Protein AF-A0A3D4Y4V1-F1 (afdb_monomer)

Secondary structure (DSSP, 8-state):
-TTTTT-S-HHHHHHHHHHHHSS-HHHHHHHHHHHH--

Solvent-accessible surface area (backbone atoms only — not comparable to full-atom values): 2308 Å² total; per-residue (Å²): 105,42,65,79,72,74,31,99,36,62,67,58,40,50,49,53,46,24,69,74,70,74,41,49,74,66,56,50,53,52,50,53,53,52,63,75,72,106

Sequence (38 aa):
ICLDSGFESQRTFNRVFKERYKISPSDYRSTCVKEMLS

Radius of gyration: 11.28 Å; Cα contacts (8 Å, |Δi|>4): 20; chains: 1; bounding box: 29×14×23 Å

Foldseek 3Di:
DQVVVVHPDPVVVQVVCCVVVVDGPVVVVVVVVVVVVD

pLDDT: mean 80.96, std 11.31, range [53.38, 92.56]

Structure (mmCIF, N/CA/C/O backbone):
data_AF-A0A3D4Y4V1-F1
#
_entry.id   AF-A0A3D4Y4V1-F1
#
loop_
_atom_site.group_PDB
_atom_site.id
_atom_site.type_symbol
_atom_site.label_atom_id
_atom_site.label_alt_id
_atom_site.label_comp_id
_atom_site.label_asym_id
_atom_site.label_entity_id
_atom_site.label_seq_id
_atom_site.pdbx_PDB_ins_code
_atom_site.Cartn_x
_atom_site.Cartn_y
_atom_site.Cartn_z
_atom_site.occupancy
_atom_site.B_is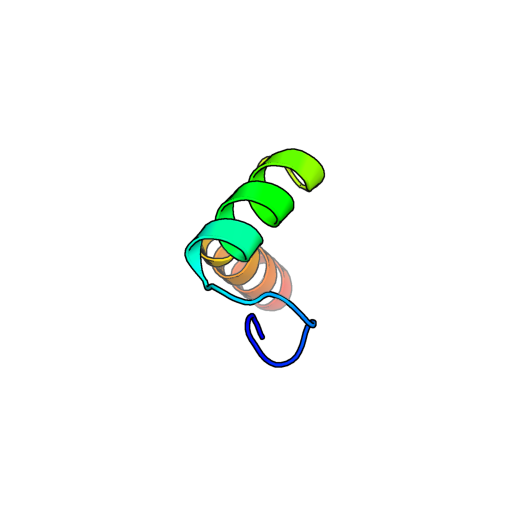o_or_equiv
_atom_site.auth_seq_id
_atom_site.auth_comp_id
_atom_site.auth_asym_id
_atom_site.auth_atom_id
_atom_site.pdbx_PDB_model_num
ATOM 1 N N . ILE A 1 1 ? -2.655 -6.188 -5.648 1.00 70.00 1 ILE A N 1
ATOM 2 C CA . ILE A 1 1 ? -2.433 -4.850 -5.040 1.00 70.00 1 ILE A CA 1
ATOM 3 C C . ILE A 1 1 ? -1.010 -4.378 -5.300 1.00 70.00 1 ILE A C 1
ATOM 5 O O . ILE A 1 1 ? -0.851 -3.505 -6.119 1.00 70.00 1 ILE A O 1
ATOM 9 N N . CYS A 1 2 ? 0.036 -4.949 -4.695 1.00 72.38 2 CYS A N 1
ATOM 10 C CA . CYS A 1 2 ? 1.366 -4.343 -4.805 1.00 72.38 2 CYS A CA 1
ATOM 11 C C . CYS A 1 2 ? 1.953 -4.298 -6.235 1.00 72.38 2 CYS A C 1
ATOM 13 O O . CYS A 1 2 ? 2.260 -3.212 -6.717 1.00 72.38 2 CYS A O 1
ATOM 15 N N . LEU A 1 3 ? 2.053 -5.446 -6.913 1.00 73.62 3 LEU A N 1
ATOM 16 C CA . LEU A 1 3 ? 2.565 -5.522 -8.291 1.00 73.62 3 LEU A CA 1
ATOM 17 C C . LEU A 1 3 ? 1.633 -4.813 -9.289 1.00 73.62 3 LEU A C 1
ATOM 19 O O . LEU A 1 3 ? 2.086 -4.124 -10.192 1.00 73.62 3 LEU A O 1
ATOM 23 N N . ASP A 1 4 ? 0.327 -4.926 -9.056 1.00 79.00 4 ASP A N 1
ATOM 24 C CA . ASP A 1 4 ? -0.727 -4.314 -9.872 1.00 79.00 4 ASP A CA 1
ATOM 25 C C . ASP A 1 4 ? -0.744 -2.773 -9.773 1.00 79.00 4 ASP A C 1
ATOM 27 O O . ASP A 1 4 ? -1.061 -2.072 -10.724 1.00 79.00 4 ASP A O 1
ATOM 31 N N . SER A 1 5 ? -0.327 -2.225 -8.627 1.00 75.12 5 SER A N 1
ATOM 32 C CA . SER A 1 5 ? -0.191 -0.782 -8.394 1.00 75.12 5 SER A CA 1
ATOM 33 C C . SER A 1 5 ? 1.168 -0.215 -8.830 1.00 75.12 5 SER A C 1
ATOM 35 O O 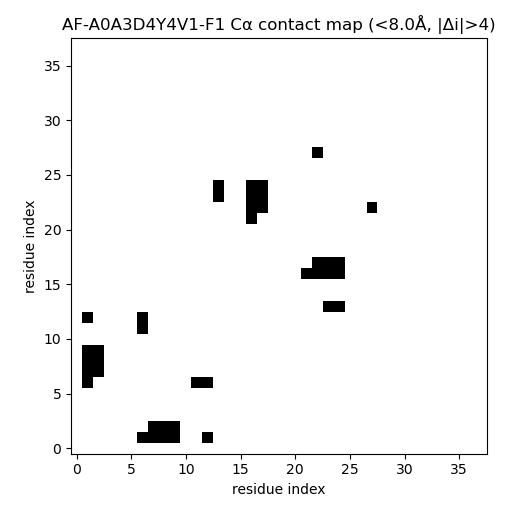. SER A 1 5 ? 1.513 0.894 -8.427 1.00 75.12 5 SER A O 1
ATOM 37 N N . GLY A 1 6 ? 1.958 -0.966 -9.607 1.00 84.88 6 GLY A N 1
ATOM 38 C CA . GLY A 1 6 ? 3.232 -0.500 -10.168 1.00 84.88 6 GLY A CA 1
ATOM 39 C C . GLY A 1 6 ? 4.421 -0.529 -9.204 1.00 84.88 6 GLY A C 1
ATOM 40 O O . GLY A 1 6 ? 5.440 0.100 -9.476 1.00 84.88 6 GLY A O 1
ATOM 41 N N . PHE A 1 7 ? 4.325 -1.238 -8.076 1.00 84.88 7 PHE A N 1
ATOM 42 C CA . PHE A 1 7 ? 5.462 -1.411 -7.172 1.00 84.88 7 PHE A CA 1
ATOM 43 C C . PHE A 1 7 ? 6.218 -2.699 -7.491 1.00 84.88 7 PHE A C 1
ATOM 45 O O . PHE A 1 7 ? 5.638 -3.781 -7.481 1.00 84.88 7 PHE A O 1
ATOM 52 N N . GLU A 1 8 ? 7.540 -2.599 -7.633 1.00 85.25 8 GLU A N 1
ATOM 53 C CA . GLU A 1 8 ? 8.433 -3.751 -7.846 1.00 85.25 8 GLU A CA 1
ATOM 54 C C . GLU A 1 8 ? 8.446 -4.750 -6.680 1.00 85.25 8 GLU A C 1
ATOM 56 O O . GLU A 1 8 ? 8.928 -5.872 -6.814 1.00 85.25 8 GLU A O 1
ATOM 61 N N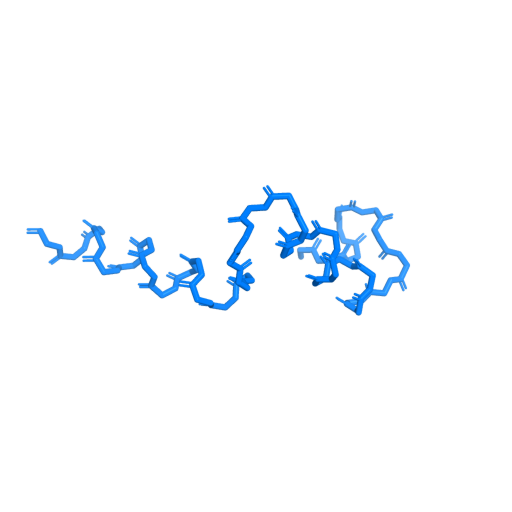 . SER A 1 9 ? 7.964 -4.359 -5.497 1.00 87.19 9 SER A N 1
ATOM 62 C CA . SER A 1 9 ? 7.989 -5.221 -4.317 1.00 87.19 9 SER A CA 1
ATOM 63 C C . SER A 1 9 ? 6.975 -4.828 -3.253 1.00 87.19 9 SER A C 1
ATOM 65 O O . SER A 1 9 ? 6.820 -3.648 -2.917 1.00 87.19 9 SER A O 1
ATOM 67 N N . GLN A 1 10 ? 6.400 -5.851 -2.606 1.00 86.56 10 GLN A N 1
ATOM 68 C CA . GLN A 1 10 ? 5.487 -5.722 -1.4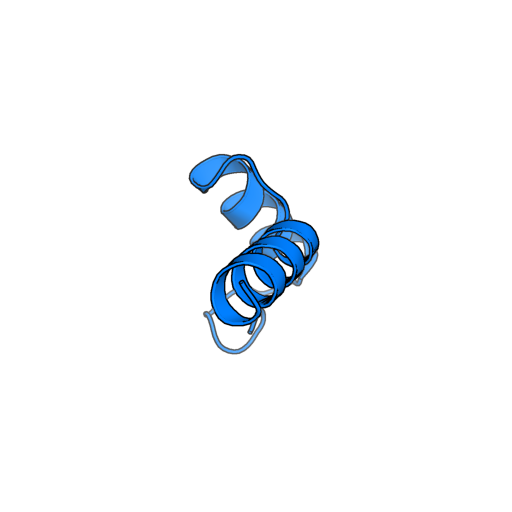59 1.00 86.56 10 GLN A CA 1
ATOM 69 C C . GLN A 1 10 ? 6.073 -4.849 -0.346 1.00 86.56 10 GLN A C 1
ATOM 71 O O . GLN A 1 10 ? 5.355 -4.081 0.292 1.00 86.56 10 GLN A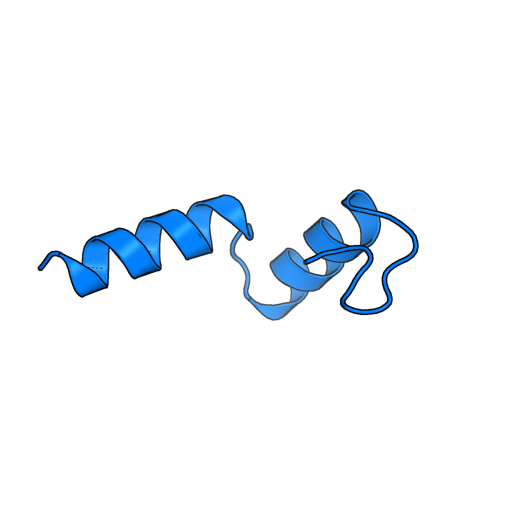 O 1
ATOM 76 N N . ARG A 1 11 ? 7.392 -4.919 -0.139 1.00 88.56 11 ARG A N 1
ATOM 77 C CA . ARG A 1 11 ? 8.101 -4.131 0.873 1.00 88.56 11 ARG A CA 1
ATOM 78 C C . ARG A 1 11 ? 8.077 -2.630 0.565 1.00 88.56 11 ARG A C 1
ATOM 80 O O . ARG A 1 11 ? 7.823 -1.838 1.471 1.00 88.56 11 ARG A O 1
ATOM 87 N N . THR A 1 12 ? 8.287 -2.247 -0.695 1.00 90.81 12 THR A N 1
ATOM 88 C CA . THR A 1 12 ? 8.245 -0.847 -1.142 1.00 90.81 12 THR A CA 1
ATOM 89 C C . THR A 1 12 ? 6.835 -0.287 -1.018 1.00 90.81 12 THR A C 1
ATOM 91 O O . THR A 1 12 ? 6.658 0.780 -0.434 1.00 90.81 12 THR A O 1
ATOM 94 N N . PHE A 1 13 ? 5.826 -1.045 -1.454 1.00 90.69 13 PHE A 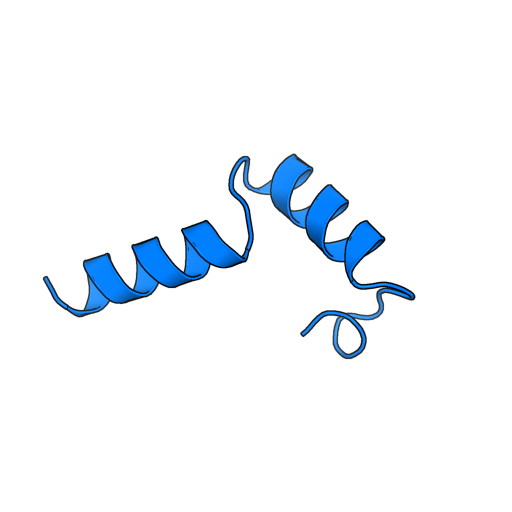N 1
ATOM 95 C CA . PHE A 1 13 ? 4.423 -0.670 -1.275 1.00 90.69 13 PHE A CA 1
ATOM 96 C C . PHE A 1 13 ? 4.056 -0.499 0.199 1.00 90.69 13 PHE A C 1
ATOM 98 O O . PHE A 1 13 ? 3.531 0.543 0.576 1.00 90.69 13 PHE A O 1
ATOM 105 N N . ASN A 1 14 ? 4.386 -1.471 1.056 1.00 89.38 14 ASN A N 1
ATOM 106 C CA . ASN A 1 14 ? 4.073 -1.394 2.484 1.00 89.38 14 ASN A CA 1
ATOM 107 C C . ASN A 1 14 ? 4.736 -0.173 3.142 1.00 89.38 14 ASN A C 1
ATOM 109 O O . ASN A 1 14 ? 4.106 0.488 3.969 1.00 89.38 14 ASN A O 1
ATOM 113 N N . ARG A 1 15 ? 5.984 0.147 2.765 1.00 91.75 15 ARG A N 1
ATOM 114 C CA . ARG A 1 15 ? 6.694 1.334 3.258 1.00 91.75 15 ARG A CA 1
ATOM 115 C C . ARG A 1 15 ? 5.988 2.618 2.829 1.00 91.75 15 ARG A C 1
ATOM 117 O O . ARG A 1 15 ? 5.653 3.426 3.688 1.00 91.75 15 ARG A O 1
ATOM 124 N N . VAL A 1 16 ? 5.738 2.786 1.531 1.00 91.44 16 VAL A N 1
ATOM 125 C CA . VAL A 1 16 ? 5.107 3.999 0.984 1.00 91.44 16 VAL A CA 1
ATOM 126 C C . VAL A 1 16 ? 3.689 4.174 1.526 1.00 91.44 16 VAL A C 1
ATOM 128 O O . VAL A 1 16 ? 3.329 5.267 1.955 1.00 91.44 16 VAL A O 1
ATOM 131 N N . PHE A 1 17 ? 2.903 3.099 1.592 1.00 91.19 17 PHE A N 1
ATOM 132 C CA . PHE A 1 17 ? 1.550 3.130 2.142 1.00 91.19 17 PHE A CA 1
ATOM 133 C C . PHE A 1 17 ? 1.553 3.580 3.607 1.00 91.19 17 PHE A C 1
ATOM 135 O O . PHE A 1 17 ? 0.829 4.505 3.971 1.00 91.19 17 PHE A O 1
ATOM 142 N N . LYS A 1 18 ? 2.418 2.989 4.442 1.00 90.44 18 LYS A N 1
ATOM 143 C CA . LYS A 1 18 ? 2.530 3.368 5.857 1.00 90.44 18 LYS A CA 1
ATOM 144 C C . LYS A 1 18 ? 3.036 4.798 6.035 1.00 90.44 18 LYS A C 1
ATOM 146 O O . LYS A 1 18 ? 2.596 5.489 6.945 1.00 90.44 18 LYS A O 1
ATOM 151 N N . GLU A 1 19 ? 3.934 5.275 5.180 1.00 92.56 19 GLU A N 1
ATOM 152 C CA . GLU A 1 19 ? 4.432 6.651 5.247 1.00 92.56 19 GLU A CA 1
ATOM 153 C C . GLU A 1 19 ? 3.339 7.678 4.918 1.00 92.56 19 GLU A C 1
ATOM 155 O O . GLU A 1 19 ? 3.229 8.696 5.609 1.00 92.56 19 GLU A O 1
ATOM 160 N N . ARG A 1 20 ? 2.506 7.379 3.911 1.00 90.69 20 ARG A N 1
ATOM 161 C CA . ARG A 1 20 ? 1.396 8.224 3.449 1.00 90.69 20 ARG A CA 1
ATOM 162 C C . ARG A 1 20 ? 0.200 8.209 4.396 1.00 90.69 20 ARG A C 1
ATOM 164 O O . ARG A 1 20 ? -0.269 9.270 4.787 1.00 90.69 20 ARG A O 1
ATOM 171 N N . TYR A 1 21 ? -0.271 7.023 4.771 1.00 88.06 21 TYR A N 1
ATOM 172 C CA . TYR A 1 21 ? -1.516 6.841 5.525 1.00 88.06 21 TYR A CA 1
ATOM 173 C C . TYR A 1 21 ? -1.294 6.624 7.026 1.00 88.06 21 TYR A C 1
ATOM 175 O O . TYR A 1 21 ? -2.256 6.496 7.774 1.00 88.06 21 TYR A O 1
ATOM 183 N N . LYS A 1 22 ? -0.034 6.563 7.480 1.00 90.88 22 LYS A N 1
ATOM 184 C CA . LYS A 1 22 ? 0.371 6.330 8.883 1.00 90.88 22 LYS A CA 1
ATOM 185 C C . LYS A 1 22 ? -0.138 5.019 9.498 1.00 90.88 22 LYS A C 1
ATOM 187 O O . LYS A 1 22 ? 0.058 4.781 10.684 1.00 90.88 22 LYS A O 1
ATOM 192 N N . ILE A 1 23 ? -0.689 4.127 8.680 1.00 91.19 23 ILE A N 1
ATOM 193 C CA . ILE A 1 23 ? -1.242 2.827 9.060 1.00 91.19 23 ILE A CA 1
ATOM 194 C C . ILE A 1 23 ? -0.737 1.751 8.097 1.00 91.19 23 ILE A C 1
ATOM 196 O O . ILE A 1 23 ? -0.411 2.041 6.944 1.00 91.19 23 ILE A O 1
ATOM 200 N N . SER A 1 24 ? -0.619 0.502 8.555 1.00 89.38 24 SER A N 1
ATOM 201 C CA . SER A 1 24 ? -0.257 -0.589 7.650 1.00 89.38 24 SER A CA 1
ATOM 202 C C . SER A 1 24 ? -1.436 -0.947 6.728 1.00 89.38 24 SER A C 1
ATO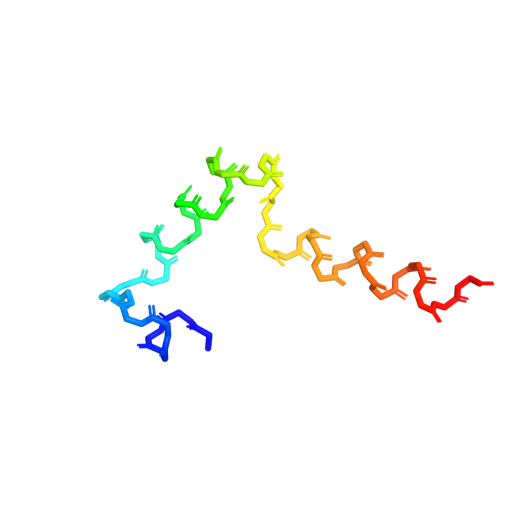M 204 O O . SER A 1 24 ? -2.591 -0.795 7.127 1.00 89.38 24 SER A O 1
ATOM 206 N N . PRO A 1 25 ? -1.195 -1.479 5.516 1.00 85.44 25 PRO A N 1
ATOM 207 C CA . PRO A 1 25 ? -2.279 -1.937 4.641 1.00 85.44 25 PRO A CA 1
ATOM 208 C C . PRO A 1 25 ? -3.160 -3.028 5.276 1.00 85.44 25 PRO A C 1
ATOM 210 O O . PRO A 1 25 ? -4.329 -3.178 4.928 1.00 85.44 25 PRO A O 1
ATOM 213 N N . SER A 1 26 ? -2.600 -3.832 6.182 1.00 86.81 26 SER A N 1
ATOM 214 C CA . SER A 1 26 ? -3.324 -4.891 6.896 1.00 86.81 26 SER A CA 1
ATOM 215 C C . SER A 1 26 ? -4.251 -4.321 7.967 1.00 86.81 26 SER A C 1
ATOM 217 O O . SER A 1 26 ? -5.412 -4.723 8.046 1.00 86.81 26 SER A O 1
ATOM 219 N N . ASP A 1 27 ? -3.764 -3.343 8.731 1.00 86.00 27 ASP A N 1
ATOM 220 C CA . ASP A 1 27 ? -4.573 -2.637 9.727 1.00 86.00 27 ASP A CA 1
ATOM 221 C C . ASP A 1 27 ? -5.662 -1.810 9.040 1.00 86.00 27 ASP A C 1
ATOM 223 O O . ASP A 1 27 ? -6.814 -1.875 9.443 1.00 86.00 27 ASP A O 1
ATOM 227 N N . TYR A 1 28 ? -5.338 -1.125 7.934 1.00 85.50 28 TYR A N 1
ATOM 228 C CA . TYR A 1 28 ? -6.316 -0.381 7.134 1.00 85.50 28 TYR A CA 1
ATOM 229 C C . TYR A 1 28 ? -7.478 -1.270 6.673 1.00 85.50 28 TYR A C 1
ATOM 231 O O . TYR A 1 28 ? -8.639 -0.916 6.857 1.00 85.50 28 TYR A O 1
ATOM 239 N N . ARG A 1 29 ? -7.181 -2.468 6.146 1.00 84.81 29 ARG A N 1
ATOM 240 C CA . ARG A 1 29 ? -8.216 -3.446 5.766 1.00 84.81 29 ARG A CA 1
ATOM 241 C C . ARG A 1 29 ? -9.063 -3.881 6.957 1.00 84.81 29 ARG A C 1
ATOM 243 O O . ARG A 1 29 ? -10.274 -3.994 6.821 1.00 84.81 29 ARG A O 1
ATOM 250 N N . SER A 1 30 ? -8.440 -4.094 8.111 1.00 81.81 30 SER A N 1
ATOM 251 C CA . SER A 1 30 ? -9.152 -4.503 9.323 1.00 81.81 30 SER A CA 1
ATOM 252 C C . SER A 1 30 ? -10.075 -3.395 9.834 1.00 81.81 30 SER A C 1
ATOM 254 O O . SER A 1 30 ? -11.213 -3.680 10.192 1.00 81.81 30 SER A O 1
ATOM 256 N N . THR A 1 31 ? -9.633 -2.135 9.806 1.00 75.44 31 THR A N 1
ATOM 257 C CA .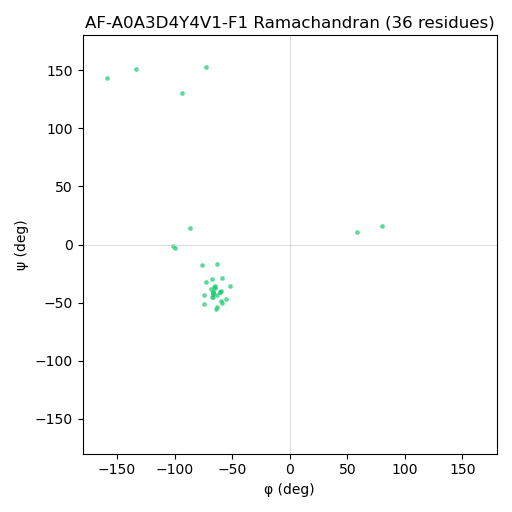 THR A 1 31 ? -10.442 -0.973 10.206 1.00 75.44 31 THR A CA 1
ATOM 258 C C . THR A 1 31 ? -11.602 -0.729 9.246 1.00 75.44 31 THR A C 1
ATOM 260 O O . THR A 1 31 ? -12.724 -0.565 9.708 1.00 75.44 31 THR A O 1
ATOM 263 N N . CYS A 1 32 ? -11.380 -0.780 7.927 1.00 69.81 32 CYS A N 1
ATOM 264 C CA . CYS A 1 32 ? -12.467 -0.646 6.949 1.00 69.81 32 CYS A CA 1
ATOM 265 C C . CYS A 1 32 ? -13.521 -1.751 7.096 1.00 69.81 32 CYS A C 1
ATOM 267 O O . CYS A 1 32 ? -14.711 -1.466 7.022 1.00 69.81 32 CYS A O 1
ATOM 269 N N . VAL A 1 33 ? -13.107 -2.999 7.340 1.00 61.53 33 VAL A N 1
ATOM 270 C CA . VAL A 1 33 ? -14.049 -4.102 7.602 1.00 61.53 33 VAL A CA 1
ATOM 271 C C . VAL A 1 33 ? -14.826 -3.862 8.897 1.00 61.53 33 VAL A C 1
ATOM 273 O O . VAL A 1 33 ? -16.015 -4.153 8.952 1.00 61.53 33 VAL A O 1
ATOM 276 N N . LYS A 1 34 ? -14.184 -3.302 9.927 1.00 61.44 34 LYS A N 1
ATOM 277 C CA . LYS A 1 34 ? -14.832 -2.995 11.207 1.00 61.44 34 LYS A CA 1
ATOM 278 C C . LYS A 1 34 ? -15.860 -1.861 11.094 1.00 61.44 34 LYS A C 1
ATOM 280 O O 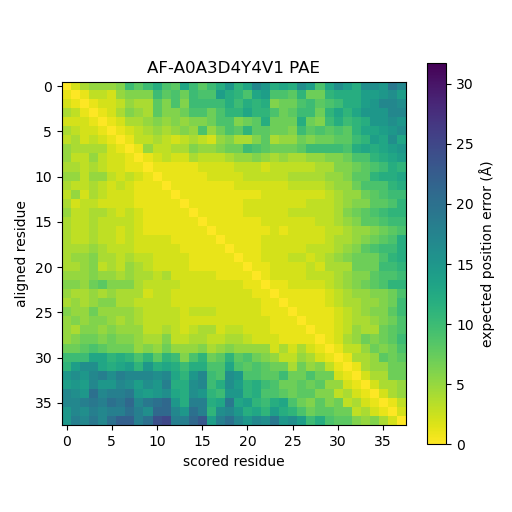. LYS A 1 34 ? -16.913 -1.976 11.701 1.00 61.44 34 LYS A O 1
ATOM 285 N N . GLU A 1 35 ? -15.575 -0.832 10.295 1.00 61.22 35 GLU A N 1
ATOM 286 C CA . GLU A 1 35 ? -16.494 0.283 9.994 1.00 61.22 35 GLU A CA 1
ATOM 287 C C . GLU A 1 35 ? -17.648 -0.136 9.064 1.00 61.22 35 GLU A C 1
ATOM 289 O O . GLU A 1 35 ? -18.749 0.376 9.189 1.00 61.22 35 GLU A O 1
ATOM 294 N N . MET A 1 36 ? -17.438 -1.084 8.140 1.00 58.34 36 MET A N 1
ATOM 295 C CA . MET A 1 36 ? -18.523 -1.617 7.293 1.00 58.34 36 MET A CA 1
ATOM 296 C C . MET A 1 36 ? -19.448 -2.604 8.022 1.00 58.34 36 MET A C 1
ATOM 298 O O . MET A 1 36 ? -20.528 -2.900 7.515 1.00 58.34 36 MET A O 1
ATOM 302 N N . LEU A 1 37 ? -19.016 -3.158 9.158 1.00 59.22 37 LEU A N 1
ATOM 303 C CA . LEU A 1 37 ? -19.791 -4.099 9.975 1.00 59.22 37 LEU A CA 1
ATOM 304 C C . LEU A 1 37 ? -20.430 -3.445 11.214 1.00 59.22 37 LEU A C 1
ATOM 306 O O . LEU A 1 37 ? -21.100 -4.155 11.965 1.00 59.22 37 LEU A O 1
ATOM 310 N N . SER A 1 38 ? -20.214 -2.142 11.444 1.00 53.38 38 SER A N 1
ATOM 311 C CA . SER A 1 38 ? -20.877 -1.359 12.501 1.00 53.38 38 SER A CA 1
ATOM 312 C C . SER A 1 38 ? -22.107 -0.639 11.969 1.00 53.38 38 SER A C 1
ATOM 314 O O . SER A 1 38 ? -23.136 -0.657 12.674 1.00 53.38 38 SER A O 1
#

Mean predicted aligned error: 6.07 Å